Protein AF-A0AAW0I3N7-F1 (afdb_monomer)

pLDDT: mean 76.31, std 18.57, range [30.59, 96.81]

Solvent-accessible surface area (backbone atoms only — not comparable to full-atom values): 10464 Å² total; per-residue (Å²): 134,66,70,59,80,83,83,78,78,86,79,97,69,82,83,73,74,49,87,49,85,84,75,85,68,73,75,90,67,92,73,91,72,64,78,45,80,44,78,52,51,72,47,74,53,92,72,91,62,94,89,57,78,61,62,51,71,58,74,95,68,58,95,70,44,42,80,54,31,75,35,72,44,79,55,98,93,44,44,38,42,37,39,28,29,23,69,62,46,30,42,39,37,30,44,77,88,54,64,51,30,36,38,33,68,37,66,92,73,54,82,84,73,89,55,96,82,75,72,81,39,40,43,58,45,71,40,57,87,92,48,59,95,39,66,45,60,41,67,56,79,83,76,77,68,63,91,88,58,81,91,80,82,74,74,62,72,119

Mean predicted aligned error: 12.66 Å

Organism: Myodes glareolus (NCBI:txid447135)

Secondary structure (DSSP, 8-state):
--EE-----SSS-----EE---PPPP--------EEEEE-EEEE---SSTTS--EEEE----TT-EEEEEEEEEETTEEEEEEEEETTTEEEEEETT-SEEEEEE-TTTS----STT---EEEEEE--TTSTT-EEEEEE------SS----------

InterPro domains:
  IPR039891 von Willebrand factor A domain-containing protein 8 [PTHR21610] (1-143)

Structure (mmCIF, N/CA/C/O backbone):
data_AF-A0AAW0I3N7-F1
#
_entry.id   AF-A0AAW0I3N7-F1
#
loop_
_atom_site.group_PDB
_atom_site.id
_atom_site.type_symbol
_atom_site.label_atom_id
_atom_site.label_alt_id
_atom_site.label_comp_id
_atom_site.label_asym_id
_atom_site.label_entity_id
_atom_site.label_seq_id
_atom_site.pdbx_PDB_ins_code
_atom_site.Cartn_x
_atom_site.Cartn_y
_atom_site.Cartn_z
_atom_site.occupancy
_atom_site.B_iso_or_equiv
_atom_site.auth_seq_id
_atom_site.auth_comp_id
_atom_site.auth_asym_id
_atom_site.auth_atom_id
_atom_site.pdbx_PDB_model_num
ATOM 1 N N . MET A 1 1 ? 11.749 -6.179 -32.431 1.00 43.38 1 MET A N 1
ATOM 2 C CA . MET A 1 1 ? 10.834 -5.156 -32.976 1.00 43.38 1 MET A CA 1
ATOM 3 C C . MET A 1 1 ? 9.619 -5.848 -33.569 1.00 43.38 1 MET A C 1
ATOM 5 O O . MET A 1 1 ? 9.663 -6.276 -34.717 1.00 43.38 1 MET A O 1
ATOM 9 N N . GLY A 1 2 ? 8.585 -6.051 -32.754 1.00 47.56 2 GLY A N 1
ATOM 10 C CA . GLY A 1 2 ? 7.265 -6.454 -33.242 1.00 47.56 2 GLY A CA 1
ATOM 11 C C . GLY A 1 2 ? 6.435 -5.210 -33.553 1.00 47.56 2 GLY A C 1
ATOM 12 O O . GLY A 1 2 ? 6.786 -4.119 -33.124 1.00 47.56 2 GLY A O 1
ATOM 13 N N . TYR A 1 3 ? 5.354 -5.350 -34.307 1.00 53.97 3 TYR A N 1
ATOM 14 C CA . TYR A 1 3 ? 4.309 -4.333 -34.402 1.00 53.97 3 TYR A CA 1
ATOM 15 C C . TYR A 1 3 ? 2.970 -5.047 -34.292 1.00 53.97 3 TYR A C 1
ATOM 17 O O . TYR A 1 3 ? 2.792 -6.131 -34.852 1.00 53.97 3 TYR A O 1
ATOM 25 N N . TRP A 1 4 ? 2.035 -4.459 -33.554 1.00 43.69 4 TRP A N 1
ATOM 26 C CA . TRP A 1 4 ? 0.681 -4.987 -33.465 1.00 43.69 4 TRP A CA 1
ATOM 27 C C . TRP A 1 4 ? -0.192 -4.304 -34.512 1.00 43.69 4 TRP A C 1
ATOM 29 O O . TRP A 1 4 ? -0.190 -3.081 -34.643 1.00 43.69 4 TRP A O 1
ATOM 39 N N . ILE A 1 5 ? -0.932 -5.108 -35.275 1.00 54.53 5 ILE A N 1
ATOM 40 C CA . ILE A 1 5 ? -1.958 -4.618 -36.194 1.00 54.53 5 ILE A CA 1
ATOM 41 C C . ILE A 1 5 ? -3.302 -4.828 -35.501 1.00 54.53 5 ILE A C 1
ATOM 43 O O . ILE A 1 5 ? -3.731 -5.968 -35.333 1.00 54.53 5 ILE A O 1
ATOM 47 N N . THR A 1 6 ? -3.987 -3.754 -35.116 1.00 58.53 6 THR A N 1
ATOM 48 C CA . THR A 1 6 ? -5.383 -3.857 -34.672 1.00 58.53 6 THR A CA 1
ATOM 49 C C . THR A 1 6 ? -6.296 -3.953 -35.906 1.00 58.53 6 THR A C 1
ATOM 51 O O . THR A 1 6 ? -6.078 -3.298 -36.929 1.00 58.53 6 THR A O 1
ATOM 54 N N . GLY A 1 7 ? -7.257 -4.881 -35.880 1.00 52.59 7 GLY A N 1
ATOM 55 C CA . GLY A 1 7 ? -8.036 -5.292 -37.052 1.00 52.59 7 GLY A CA 1
ATOM 56 C C . GLY A 1 7 ? -9.249 -4.406 -37.370 1.00 52.59 7 GLY A C 1
ATOM 57 O O . GLY A 1 7 ? -10.131 -4.240 -36.540 1.00 52.59 7 GLY A O 1
ATOM 58 N N . GLN A 1 8 ? -9.273 -3.917 -38.616 1.00 51.97 8 GLN A N 1
ATOM 59 C CA . GLN A 1 8 ? -10.398 -3.521 -39.487 1.00 51.97 8 GLN A CA 1
ATOM 60 C C . GLN A 1 8 ? -11.614 -2.782 -38.888 1.00 51.97 8 GLN A C 1
ATOM 62 O O . GLN A 1 8 ? -12.641 -3.385 -38.590 1.00 51.97 8 GLN A O 1
ATOM 67 N N . ALA A 1 9 ? -11.586 -1.447 -38.969 1.00 47.69 9 ALA A N 1
ATOM 68 C CA . ALA A 1 9 ? -12.783 -0.694 -39.344 1.00 47.69 9 ALA A CA 1
ATOM 69 C C . ALA A 1 9 ? -12.874 -0.676 -40.879 1.00 47.69 9 ALA A C 1
ATOM 71 O O . ALA A 1 9 ? -11.887 -0.406 -41.568 1.00 47.69 9 ALA A O 1
ATOM 72 N N . GLY A 1 10 ? -14.034 -1.047 -41.419 1.00 50.97 10 GLY A N 1
ATOM 73 C CA . GLY A 1 10 ? -14.274 -1.080 -42.855 1.00 50.97 10 GLY A CA 1
ATOM 74 C C . GLY A 1 10 ? -13.968 0.259 -43.534 1.00 50.97 10 GLY A C 1
ATOM 75 O O . GLY A 1 10 ? -14.255 1.325 -43.000 1.00 50.97 10 GLY A O 1
ATOM 76 N N . ASN A 1 11 ? -13.451 0.146 -44.756 1.00 55.28 11 ASN A N 1
ATOM 77 C CA . ASN A 1 11 ? -13.217 1.202 -45.739 1.00 55.28 11 ASN A CA 1
ATOM 78 C C . ASN A 1 11 ? -11.960 2.085 -45.540 1.00 55.28 11 ASN A C 1
ATOM 80 O O . ASN A 1 11 ? -11.974 3.127 -44.896 1.00 55.28 11 ASN A O 1
ATOM 84 N N . GLY A 1 12 ? -10.872 1.688 -46.210 1.00 54.00 12 GLY A N 1
ATOM 85 C CA . GLY A 1 12 ? -9.977 2.620 -46.910 1.00 54.00 12 GLY A CA 1
ATOM 86 C C . GLY A 1 12 ? -8.969 3.473 -46.129 1.00 54.00 12 GLY A C 1
ATOM 87 O O . GLY A 1 12 ? -8.236 4.204 -46.788 1.00 54.00 12 GLY A O 1
ATOM 88 N N . MET A 1 13 ? -8.868 3.404 -44.797 1.00 50.16 13 MET A N 1
ATOM 89 C CA . MET A 1 13 ? -7.850 4.173 -44.057 1.00 50.16 13 MET A CA 1
ATOM 90 C C . MET A 1 13 ? -6.638 3.343 -43.620 1.00 50.16 13 MET A C 1
ATOM 92 O O . MET A 1 13 ? -6.750 2.177 -43.238 1.00 50.16 13 MET A O 1
ATOM 96 N N . ALA A 1 14 ? -5.461 3.971 -43.722 1.00 55.94 14 ALA A N 1
ATOM 97 C CA . ALA A 1 14 ? -4.158 3.391 -43.424 1.00 55.94 14 ALA A CA 1
ATOM 98 C C . ALA A 1 14 ? -4.114 2.787 -42.012 1.00 55.94 14 ALA A C 1
ATOM 100 O O . ALA A 1 14 ? -4.512 3.419 -41.034 1.00 55.94 14 ALA A O 1
ATOM 101 N N . LYS A 1 15 ? -3.599 1.556 -41.920 1.00 59.12 15 LYS A N 1
ATOM 102 C CA . LYS A 1 15 ? -3.326 0.865 -40.655 1.00 59.12 15 LYS A CA 1
ATOM 103 C C . LYS A 1 15 ? -2.354 1.715 -39.836 1.00 59.12 15 LYS A C 1
ATOM 105 O O . LYS A 1 15 ? -1.207 1.889 -40.243 1.00 59.12 15 LYS A O 1
ATOM 110 N N . ILE A 1 16 ? -2.807 2.238 -38.701 1.00 59.94 16 ILE A N 1
ATOM 111 C CA . ILE A 1 16 ? -1.936 2.921 -37.744 1.00 59.94 16 ILE A CA 1
ATOM 112 C C . ILE A 1 16 ? -1.054 1.842 -37.112 1.00 59.94 16 ILE A C 1
ATOM 114 O O . ILE A 1 16 ? -1.548 0.953 -36.421 1.00 59.94 16 ILE A O 1
ATOM 118 N N . LEU A 1 17 ? 0.244 1.879 -37.412 1.00 65.81 17 LEU A N 1
ATOM 119 C CA . LEU A 1 17 ? 1.233 1.026 -36.764 1.00 65.81 17 LEU A CA 1
ATOM 120 C C . LEU A 1 17 ? 1.544 1.648 -35.404 1.00 65.81 17 LEU A C 1
ATOM 122 O O . LEU A 1 17 ? 2.204 2.683 -35.341 1.00 65.81 17 LEU A O 1
ATOM 126 N N . CYS A 1 18 ? 1.053 1.041 -34.326 1.00 57.88 18 CYS A N 1
ATOM 127 C CA . CYS A 1 18 ? 1.477 1.418 -32.984 1.00 57.88 18 CYS A CA 1
ATOM 128 C C . CYS A 1 18 ? 2.880 0.837 -32.754 1.00 57.88 18 CYS A C 1
ATOM 130 O O . CYS A 1 18 ? 3.023 -0.393 -32.771 1.00 57.88 18 CYS A O 1
ATOM 132 N N . PRO A 1 19 ? 3.922 1.671 -32.584 1.00 66.62 19 PRO A N 1
ATOM 133 C CA . PRO A 1 19 ? 5.227 1.168 -32.184 1.00 66.62 19 PRO A CA 1
ATOM 134 C C . PRO A 1 19 ? 5.076 0.468 -30.830 1.00 66.62 19 PRO A C 1
ATOM 136 O O . PRO A 1 19 ? 4.497 1.025 -29.901 1.00 66.62 19 PRO A O 1
ATOM 139 N N . VAL A 1 20 ? 5.558 -0.771 -30.743 1.00 66.50 20 VAL A N 1
ATOM 140 C CA . VAL A 1 20 ? 5.629 -1.518 -29.486 1.00 66.50 20 VAL A CA 1
ATOM 141 C C . VAL A 1 20 ? 7.094 -1.715 -29.142 1.00 66.50 20 VAL A C 1
ATOM 143 O O . VAL A 1 20 ? 7.876 -2.259 -29.925 1.00 66.50 20 VAL A O 1
ATOM 146 N N . GLU A 1 21 ? 7.462 -1.232 -27.967 1.00 70.50 21 GLU A N 1
ATOM 147 C CA . GLU A 1 21 ? 8.760 -1.482 -27.371 1.00 70.50 21 GLU A CA 1
ATOM 148 C C . GLU A 1 21 ? 8.630 -2.709 -26.468 1.00 70.50 21 GLU A C 1
ATOM 150 O O . GLU A 1 21 ? 7.644 -2.867 -25.751 1.00 70.50 21 GLU A O 1
ATOM 155 N N . THR A 1 22 ? 9.578 -3.636 -26.567 1.00 72.62 22 THR A N 1
ATOM 156 C CA . THR A 1 22 ? 9.632 -4.808 -25.689 1.00 72.62 22 THR A CA 1
ATOM 157 C C . THR A 1 22 ? 10.832 -4.623 -24.783 1.00 72.62 22 THR A C 1
ATOM 159 O O . THR A 1 22 ? 11.967 -4.695 -25.255 1.00 72.62 22 THR A O 1
ATOM 162 N N . SER A 1 23 ? 10.581 -4.364 -23.505 1.00 69.25 23 SER A N 1
ATOM 163 C CA . SER A 1 23 ? 11.601 -4.344 -22.465 1.00 69.25 23 SER A CA 1
ATOM 164 C C . SER A 1 23 ? 11.743 -5.745 -21.865 1.00 69.25 23 SER A C 1
ATOM 166 O O . SER A 1 23 ? 10.767 -6.471 -21.673 1.00 69.25 23 SER A O 1
ATOM 168 N N . HIS A 1 24 ? 12.982 -6.158 -21.605 1.00 73.69 24 HIS A N 1
ATOM 169 C CA . HIS A 1 24 ? 13.233 -7.340 -20.788 1.00 73.69 24 HIS A CA 1
ATOM 170 C C . HIS A 1 24 ? 13.098 -6.945 -19.317 1.00 73.69 24 HIS A C 1
ATOM 172 O O . HIS A 1 24 ? 13.771 -6.016 -18.875 1.00 73.69 24 HIS A O 1
ATOM 178 N N . ILE A 1 25 ? 12.246 -7.654 -18.577 1.00 71.31 25 ILE A N 1
ATOM 179 C CA . ILE A 1 25 ? 12.098 -7.489 -17.129 1.00 71.31 25 ILE A CA 1
ATOM 180 C C . ILE A 1 25 ? 13.061 -8.463 -16.450 1.00 71.31 25 ILE A C 1
ATOM 182 O O . ILE A 1 25 ? 13.039 -9.661 -16.745 1.00 71.31 25 ILE A O 1
ATOM 186 N N . ASP A 1 26 ? 13.908 -7.949 -15.561 1.00 77.12 26 ASP A N 1
ATOM 187 C CA . ASP A 1 26 ? 14.780 -8.772 -14.725 1.00 77.12 26 ASP A CA 1
ATOM 188 C C . ASP A 1 26 ? 14.060 -9.135 -13.423 1.00 77.12 26 ASP A C 1
ATOM 190 O O . ASP A 1 26 ? 13.602 -8.258 -12.685 1.00 77.12 26 ASP A O 1
ATOM 194 N N . VAL A 1 27 ? 13.954 -10.433 -13.143 1.00 80.69 27 VAL A N 1
ATOM 195 C CA . VAL A 1 27 ? 13.301 -10.937 -11.933 1.00 80.69 27 VAL A CA 1
ATOM 196 C C . VAL A 1 27 ? 14.379 -11.185 -10.891 1.00 80.69 27 VAL A C 1
ATOM 198 O O . VAL A 1 27 ? 15.069 -12.202 -10.917 1.00 80.69 27 VAL A O 1
ATOM 201 N N . LYS A 1 28 ? 14.498 -10.255 -9.939 1.00 81.19 28 LYS A N 1
ATOM 202 C CA . LYS A 1 28 ? 15.483 -10.331 -8.846 1.00 81.19 28 LYS A CA 1
ATOM 203 C C . LYS A 1 28 ? 15.260 -11.517 -7.897 1.00 81.19 28 LYS A C 1
ATOM 205 O O . LYS A 1 28 ? 16.166 -11.876 -7.149 1.00 81.19 28 LYS A O 1
ATOM 210 N N . GLY A 1 29 ? 14.088 -12.146 -7.962 1.00 81.06 29 GLY A N 1
ATOM 211 C CA . GLY A 1 29 ? 13.718 -13.298 -7.151 1.00 81.06 29 GLY A CA 1
ATOM 212 C C . GLY A 1 29 ? 12.959 -12.914 -5.878 1.00 81.06 29 GLY A C 1
ATOM 213 O O . GLY A 1 29 ? 12.743 -11.731 -5.613 1.00 81.06 29 GLY A O 1
ATOM 214 N N . PRO A 1 30 ? 12.520 -13.914 -5.098 1.00 87.12 30 PRO A N 1
ATOM 215 C CA . PRO A 1 30 ? 11.729 -13.680 -3.901 1.00 87.12 30 PRO A CA 1
ATOM 216 C C . PRO A 1 30 ? 12.577 -13.016 -2.813 1.00 87.12 30 PRO A C 1
ATOM 218 O O . PRO A 1 30 ? 13.661 -13.496 -2.475 1.00 87.12 30 PRO A O 1
ATOM 221 N N . VAL A 1 31 ? 12.048 -11.946 -2.228 1.00 87.44 31 VAL A N 1
ATOM 222 C CA . VAL A 1 31 ? 12.624 -11.281 -1.057 1.00 87.44 31 VAL A CA 1
ATOM 223 C C . VAL A 1 31 ? 11.662 -11.461 0.109 1.00 87.44 31 VAL A C 1
ATOM 225 O O . VAL A 1 31 ? 10.454 -11.285 -0.038 1.00 87.44 31 VAL A O 1
ATOM 228 N N . LEU A 1 32 ? 12.192 -11.841 1.271 1.00 87.31 32 LEU A N 1
ATOM 229 C CA . LEU A 1 32 ? 11.406 -11.865 2.499 1.00 87.31 32 LEU A CA 1
ATOM 230 C C . LEU A 1 32 ? 11.280 -10.434 3.016 1.00 87.31 32 LEU A C 1
ATOM 232 O O . LEU A 1 32 ? 12.291 -9.795 3.297 1.00 87.31 32 LEU A O 1
ATOM 236 N N . ALA A 1 33 ? 10.048 -9.955 3.141 1.00 87.12 33 ALA A N 1
ATOM 237 C CA . ALA A 1 33 ? 9.747 -8.670 3.752 1.00 87.12 33 ALA A CA 1
ATOM 238 C C . ALA A 1 33 ? 9.172 -8.887 5.155 1.00 87.12 33 ALA A C 1
ATOM 240 O O . ALA A 1 33 ? 8.404 -9.826 5.386 1.00 87.12 33 ALA A O 1
ATOM 241 N N . ASN A 1 34 ? 9.553 -8.023 6.093 1.00 90.38 34 ASN A N 1
ATOM 242 C CA . ASN A 1 34 ? 9.000 -8.051 7.440 1.00 90.38 34 ASN A CA 1
ATOM 243 C C . ASN A 1 34 ? 7.609 -7.413 7.434 1.00 90.38 34 ASN A C 1
ATOM 245 O O . ASN A 1 34 ? 7.404 -6.373 6.811 1.00 90.38 34 ASN A O 1
ATOM 249 N N . ILE A 1 35 ? 6.672 -8.048 8.136 1.00 94.19 35 ILE A N 1
ATOM 250 C CA . ILE A 1 35 ? 5.320 -7.531 8.340 1.00 94.19 35 ILE A CA 1
ATOM 251 C C . ILE A 1 35 ? 5.208 -7.105 9.798 1.00 94.19 35 ILE A C 1
ATOM 253 O O . ILE A 1 35 ? 5.377 -7.928 10.700 1.00 94.19 35 ILE A O 1
ATOM 257 N N . GLU A 1 36 ? 4.907 -5.834 10.020 1.00 94.19 36 GLU A N 1
ATOM 258 C CA . GLU A 1 36 ? 4.684 -5.264 11.344 1.00 94.19 36 GLU A CA 1
ATOM 259 C C . GLU A 1 36 ? 3.186 -5.074 11.584 1.00 94.19 36 GLU A C 1
ATOM 261 O O . GLU A 1 36 ? 2.484 -4.510 10.748 1.00 94.19 36 GLU A O 1
ATOM 266 N N . GLU A 1 37 ? 2.681 -5.550 12.721 1.00 95.31 37 GLU A N 1
ATOM 267 C CA . GLU A 1 37 ? 1.283 -5.366 13.122 1.00 95.31 37 GLU A CA 1
ATOM 268 C C . GLU A 1 37 ? 1.141 -4.122 14.008 1.00 95.31 37 GLU A C 1
ATOM 270 O O . GLU A 1 37 ? 1.924 -3.920 14.939 1.00 95.31 37 GLU A O 1
ATOM 275 N N . TYR A 1 38 ? 0.109 -3.315 13.763 1.00 93.19 38 TYR A N 1
ATOM 276 C CA . TYR A 1 38 ? -0.227 -2.154 14.585 1.00 93.19 38 TYR A CA 1
ATOM 277 C C . TYR A 1 38 ? -1.734 -2.091 14.891 1.00 93.19 38 TYR A C 1
ATOM 279 O O . TYR A 1 38 ? -2.561 -2.529 14.083 1.00 93.19 38 TYR A O 1
ATOM 287 N N . PRO A 1 39 ? -2.134 -1.547 16.057 1.00 92.62 39 PRO A N 1
ATOM 288 C CA . PRO A 1 39 ? -3.543 -1.384 16.393 1.00 92.62 39 PRO A CA 1
ATOM 289 C C . PRO A 1 39 ? -4.193 -0.307 15.518 1.00 92.62 39 PRO A C 1
ATOM 291 O O . PRO A 1 39 ? -3.626 0.763 15.303 1.00 92.62 39 PRO A O 1
ATOM 294 N N . ILE A 1 40 ? -5.409 -0.569 15.041 1.00 88.06 40 ILE A N 1
ATOM 295 C CA . ILE A 1 40 ? -6.165 0.391 14.235 1.00 88.06 40 ILE A CA 1
ATOM 296 C C . ILE A 1 40 ? -6.958 1.330 15.142 1.00 88.06 40 ILE A C 1
ATOM 298 O O . ILE A 1 40 ? -7.833 0.900 15.897 1.00 88.06 40 ILE A O 1
ATOM 302 N N . GLU A 1 41 ? -6.737 2.632 14.981 1.00 86.44 41 GLU A N 1
ATOM 303 C CA . GLU A 1 41 ? -7.596 3.670 15.548 1.00 86.44 41 GLU A CA 1
ATOM 304 C C . GLU A 1 41 ? -8.741 3.984 14.576 1.00 86.44 41 GLU A C 1
ATOM 306 O O . GLU A 1 41 ? -8.600 4.781 13.645 1.00 86.44 41 GLU A O 1
ATOM 311 N N . ARG A 1 42 ? -9.880 3.309 14.773 1.00 87.00 42 ARG A N 1
ATOM 312 C CA . ARG A 1 42 ? -11.125 3.553 14.031 1.00 87.00 42 ARG A CA 1
ATOM 313 C C . ARG A 1 42 ? -11.993 4.557 14.778 1.00 87.00 42 ARG A C 1
ATOM 315 O O . ARG A 1 42 ? -12.365 4.333 15.931 1.00 87.00 42 ARG A O 1
ATOM 322 N N . HIS A 1 43 ? -12.392 5.611 14.083 1.00 86.50 43 HIS A N 1
ATOM 323 C CA . HIS A 1 43 ? -13.375 6.571 14.551 1.00 86.50 43 HIS A CA 1
ATOM 324 C C . HIS A 1 43 ? -14.690 6.360 13.802 1.00 86.50 43 HIS A C 1
ATOM 326 O O . HIS A 1 43 ? -14.743 6.337 12.573 1.00 86.50 43 HIS A O 1
ATOM 332 N N . GLU A 1 44 ? -15.764 6.178 14.563 1.00 84.88 44 GLU A N 1
ATOM 333 C CA . GLU A 1 44 ? -17.130 6.162 14.048 1.00 84.88 44 GLU A CA 1
ATOM 334 C C . GLU A 1 44 ? -17.801 7.437 14.514 1.00 84.88 44 GLU A C 1
ATOM 336 O O . GLU A 1 44 ? -17.932 7.678 15.721 1.00 84.88 44 GLU A O 1
ATOM 341 N N . ALA A 1 45 ? -18.198 8.276 13.569 1.00 80.38 45 ALA A N 1
ATOM 342 C CA . ALA A 1 45 ? -18.861 9.508 13.928 1.00 80.38 45 ALA A CA 1
ATOM 343 C C . ALA A 1 45 ? -20.384 9.319 13.974 1.00 80.38 45 ALA A C 1
ATOM 345 O O . ALA A 1 45 ? -20.981 8.439 13.352 1.00 80.38 45 ALA A O 1
ATOM 346 N N . ARG A 1 46 ? -21.016 10.091 14.861 1.00 73.69 46 ARG A N 1
ATOM 347 C CA . ARG A 1 46 ? -22.436 9.955 15.198 1.00 73.69 46 ARG A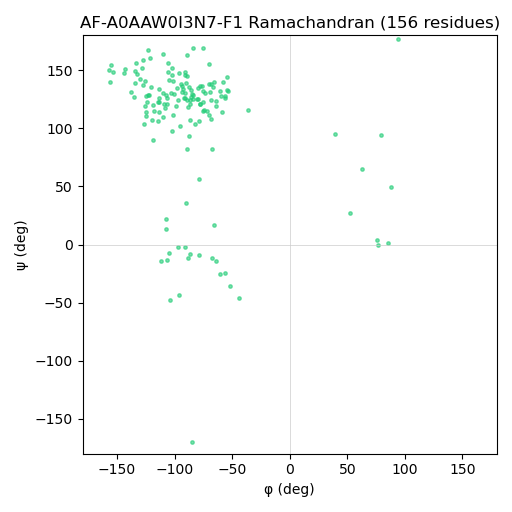 CA 1
ATOM 348 C C . ARG A 1 46 ? -23.251 10.825 14.260 1.00 73.69 46 ARG A C 1
ATOM 350 O O . ARG A 1 46 ? -23.592 11.952 14.610 1.00 73.69 46 ARG A O 1
ATOM 357 N N . PHE A 1 47 ? -23.527 10.303 13.075 1.00 67.94 47 PHE A N 1
ATOM 358 C CA . PHE A 1 47 ? -24.261 11.048 12.058 1.00 67.94 47 PHE A CA 1
ATOM 359 C C . PHE A 1 47 ? -25.757 10.825 12.146 1.00 67.94 47 PHE A C 1
ATOM 361 O O . PHE A 1 47 ? -26.233 9.738 12.476 1.00 67.94 47 PHE A O 1
ATOM 368 N N . LEU A 1 48 ? -26.490 11.887 11.831 1.00 65.31 48 LEU A N 1
ATOM 369 C CA . LEU A 1 48 ? -27.945 11.875 11.713 1.00 65.31 48 LEU A CA 1
ATOM 370 C C . LEU A 1 48 ? -28.388 12.070 10.254 1.00 65.31 48 LEU A C 1
ATOM 372 O O . LEU A 1 48 ? -29.542 11.784 9.943 1.00 65.31 48 LEU A O 1
ATOM 376 N N . ASN A 1 49 ? -27.486 12.512 9.363 1.00 66.69 49 ASN A N 1
ATOM 377 C CA . ASN A 1 49 ? -27.778 12.844 7.968 1.00 66.69 49 ASN A CA 1
ATOM 378 C C . ASN A 1 49 ? -26.839 12.128 6.977 1.00 66.69 49 ASN A C 1
ATOM 380 O O . ASN A 1 49 ? -25.745 11.690 7.315 1.00 66.69 49 ASN A O 1
ATOM 384 N N . PHE A 1 50 ? -27.281 12.009 5.722 1.00 66.19 50 PHE A N 1
ATOM 385 C CA . PHE A 1 50 ? -26.724 11.071 4.735 1.00 66.19 50 PHE A CA 1
ATOM 386 C C . PHE A 1 50 ? -25.403 11.509 4.066 1.00 66.19 50 PHE A C 1
ATOM 388 O O . PHE A 1 50 ? -24.801 10.725 3.341 1.00 66.19 50 PHE A O 1
ATOM 395 N N . THR A 1 51 ? -24.951 12.751 4.261 1.00 79.62 51 THR A N 1
ATOM 396 C CA . THR A 1 51 ? -23.779 13.321 3.559 1.00 79.62 51 THR A CA 1
ATOM 397 C C . THR A 1 51 ? -22.543 13.479 4.444 1.00 79.62 51 THR A C 1
ATOM 399 O O . THR A 1 51 ? -21.623 14.206 4.081 1.00 79.62 51 THR A O 1
ATOM 402 N N . GLU A 1 52 ? -22.529 12.863 5.622 1.00 78.94 52 GLU A N 1
ATOM 403 C CA . GLU A 1 52 ? -21.484 13.059 6.626 1.00 78.94 52 GLU A CA 1
ATOM 404 C C . GLU A 1 52 ? -20.519 11.844 6.698 1.00 78.94 52 GLU A C 1
ATOM 406 O O . GLU A 1 52 ? -20.854 10.740 6.265 1.00 78.94 52 GLU A O 1
ATOM 411 N N . GLU A 1 53 ? -19.289 12.055 7.186 1.00 80.88 53 GLU A N 1
ATOM 412 C CA . GLU A 1 53 ? -18.163 11.093 7.158 1.00 80.88 53 GLU A CA 1
ATOM 413 C C . GLU A 1 53 ? -18.363 9.855 8.050 1.00 80.88 53 GLU A C 1
ATOM 415 O O . GLU A 1 53 ? -17.812 9.794 9.136 1.00 80.88 53 GLU A O 1
ATOM 420 N N . TYR A 1 54 ? -19.079 8.825 7.599 1.00 82.94 54 TYR A N 1
ATOM 421 C CA . TYR A 1 54 ? -19.453 7.659 8.421 1.00 82.94 54 TYR A CA 1
ATOM 422 C C . TYR A 1 54 ? -18.349 7.053 9.324 1.00 82.94 54 TYR A C 1
ATOM 424 O O . TYR A 1 54 ? -18.597 6.763 10.498 1.00 82.94 54 TYR A O 1
ATOM 432 N N . THR A 1 55 ? -17.136 6.852 8.800 1.00 86.06 55 THR A N 1
ATOM 433 C CA . THR A 1 55 ? -16.009 6.303 9.564 1.00 86.06 55 THR A CA 1
ATOM 434 C C . THR A 1 55 ? -14.669 6.762 8.997 1.00 86.06 55 THR A C 1
ATOM 436 O O . THR A 1 55 ? -14.528 6.930 7.784 1.00 86.06 55 THR A O 1
ATOM 439 N N . SER A 1 56 ? -13.679 6.906 9.873 1.00 88.56 56 SER A N 1
ATOM 440 C CA . SER A 1 56 ? -12.287 7.166 9.516 1.00 88.56 56 SER A CA 1
ATOM 441 C C . SER A 1 56 ? -11.337 6.267 10.292 1.00 88.56 56 SER A C 1
ATOM 443 O O . SER A 1 56 ? -11.644 5.759 11.373 1.00 88.56 56 SER A O 1
ATOM 445 N N . TRP A 1 57 ? -10.156 6.073 9.716 1.00 88.75 57 TRP A N 1
ATOM 446 C CA . TRP A 1 57 ? -9.071 5.306 10.307 1.00 88.75 57 TRP A CA 1
ATOM 447 C C . TRP A 1 57 ? -7.801 6.139 10.312 1.00 88.75 57 TRP A C 1
ATOM 449 O O . TRP A 1 57 ? -7.490 6.804 9.321 1.00 88.75 57 TRP A O 1
ATOM 459 N N . ARG A 1 58 ? -7.061 6.090 11.420 1.00 87.62 58 ARG A N 1
ATOM 460 C CA . ARG A 1 58 ? -5.765 6.756 11.538 1.00 87.62 58 ARG A CA 1
ATOM 461 C C . ARG A 1 58 ? -4.642 5.751 11.299 1.00 87.62 58 ARG A C 1
ATOM 463 O O . ARG A 1 58 ? -4.512 4.768 12.025 1.00 87.62 58 ARG A O 1
ATOM 470 N N . PHE A 1 59 ? -3.842 6.006 10.268 1.00 86.69 59 PHE A N 1
ATOM 471 C CA . PHE A 1 59 ? -2.648 5.222 9.956 1.00 86.69 59 PHE A CA 1
ATOM 472 C C . PHE A 1 59 ? -1.429 5.792 10.693 1.00 86.69 59 PHE A C 1
ATOM 474 O O . PHE A 1 59 ? -1.342 7.017 10.836 1.00 86.69 59 PHE A O 1
ATOM 481 N N . PRO A 1 60 ? -0.479 4.947 11.135 1.00 87.25 60 PRO A N 1
ATOM 482 C CA . PRO A 1 60 ? 0.751 5.382 11.792 1.00 87.25 60 PRO A CA 1
ATOM 483 C C . PRO A 1 60 ? 1.777 5.888 10.761 1.00 87.25 60 PRO A C 1
ATOM 485 O O . PRO A 1 60 ? 2.884 5.372 10.670 1.00 87.25 60 PRO A O 1
ATOM 488 N N . LEU A 1 61 ? 1.382 6.872 9.952 1.00 84.38 61 LEU A N 1
ATOM 489 C CA . LEU A 1 61 ? 2.257 7.527 8.980 1.00 84.38 61 LEU A CA 1
ATOM 490 C C . LEU A 1 61 ? 3.199 8.498 9.704 1.00 84.38 61 LEU A C 1
ATOM 492 O O . LEU A 1 61 ? 2.748 9.266 10.558 1.00 84.38 61 LEU A O 1
ATOM 496 N N . ASP A 1 62 ? 4.480 8.493 9.337 1.00 81.12 62 ASP A N 1
ATOM 497 C CA . ASP A 1 62 ? 5.417 9.555 9.715 1.00 81.12 62 ASP A CA 1
ATOM 498 C C . ASP A 1 62 ? 5.056 10.850 8.957 1.00 81.12 62 ASP A C 1
ATOM 500 O O . ASP A 1 62 ? 4.470 10.813 7.873 1.00 81.12 62 ASP A O 1
ATOM 504 N N . GLU A 1 63 ? 5.425 12.014 9.494 1.00 75.50 63 GLU A N 1
ATOM 505 C CA . GLU A 1 63 ? 5.196 13.332 8.882 1.00 75.50 63 GLU A CA 1
ATOM 506 C C . GLU A 1 63 ? 5.798 13.439 7.475 1.00 75.50 63 GLU A C 1
ATOM 508 O O . GLU A 1 63 ? 5.354 14.241 6.649 1.00 75.50 63 GLU A O 1
ATOM 513 N N . VAL A 1 64 ? 6.818 12.627 7.201 1.00 79.94 64 VAL A N 1
ATOM 514 C CA . VAL A 1 64 ? 7.518 12.586 5.920 1.00 79.94 64 VAL A CA 1
ATOM 515 C C . VAL A 1 64 ? 6.895 11.617 4.911 1.00 79.94 64 VAL A C 1
ATOM 517 O O . VAL A 1 64 ? 7.264 11.682 3.734 1.00 79.94 64 VAL A O 1
ATOM 520 N N . ASN A 1 65 ? 5.966 10.749 5.335 1.00 85.38 65 ASN A N 1
ATOM 521 C CA . ASN A 1 65 ? 5.302 9.803 4.447 1.00 85.38 65 ASN A CA 1
ATOM 522 C C . ASN A 1 65 ? 4.250 10.496 3.577 1.00 85.38 65 ASN A C 1
ATOM 524 O O . ASN A 1 65 ? 3.380 11.219 4.061 1.00 85.38 65 ASN A O 1
ATOM 528 N N . LEU A 1 66 ? 4.282 10.211 2.276 1.00 87.62 66 LEU A N 1
ATOM 529 C CA . LEU A 1 66 ? 3.291 10.705 1.322 1.00 87.62 66 LEU A CA 1
ATOM 530 C C . LEU A 1 66 ? 2.481 9.533 0.780 1.00 87.62 66 LEU A C 1
ATOM 532 O O . LEU A 1 66 ? 3.055 8.583 0.260 1.00 87.62 66 LEU A O 1
ATOM 536 N N . ILE A 1 67 ? 1.154 9.603 0.874 1.00 91.69 67 ILE A N 1
ATOM 537 C CA . ILE A 1 67 ? 0.274 8.603 0.259 1.00 91.69 67 ILE A CA 1
ATOM 538 C C . ILE A 1 67 ? 0.361 8.751 -1.263 1.00 91.69 67 ILE A C 1
ATOM 540 O O . ILE A 1 67 ? 0.112 9.834 -1.796 1.00 91.69 67 ILE A O 1
ATOM 544 N N . CYS A 1 68 ? 0.706 7.664 -1.949 1.00 90.94 68 CYS A N 1
ATOM 545 C CA . CYS A 1 68 ? 0.784 7.616 -3.407 1.00 90.94 68 CYS A CA 1
ATOM 546 C C . CYS A 1 68 ? -0.489 7.052 -4.028 1.00 90.94 68 CYS A C 1
ATOM 548 O O . CYS A 1 68 ? -0.970 7.599 -5.018 1.00 90.94 68 CYS A O 1
ATOM 550 N N . ASP A 1 69 ? -1.023 5.975 -3.452 1.00 94.81 69 ASP A N 1
ATOM 551 C CA . ASP A 1 69 ? -2.155 5.257 -4.028 1.00 94.81 69 ASP A CA 1
ATOM 552 C C . ASP A 1 69 ? -2.942 4.484 -2.965 1.00 94.81 69 ASP A C 1
ATOM 554 O O . ASP A 1 69 ? -2.415 4.115 -1.910 1.00 94.81 69 ASP A O 1
ATOM 558 N N . ILE A 1 70 ? -4.223 4.251 -3.245 1.00 95.12 70 ILE A N 1
ATOM 559 C CA . ILE A 1 70 ? -5.145 3.525 -2.376 1.00 95.12 70 ILE A CA 1
ATOM 560 C C . ILE A 1 70 ? -5.955 2.553 -3.226 1.00 95.12 70 ILE A C 1
ATOM 562 O O . ILE A 1 70 ? -6.651 2.954 -4.157 1.00 95.12 70 ILE A O 1
ATOM 566 N N . ALA A 1 71 ? -5.955 1.283 -2.832 1.00 96.44 71 ALA A N 1
ATOM 567 C CA . ALA A 1 71 ? -6.783 0.263 -3.455 1.00 96.44 71 ALA A CA 1
ATOM 568 C C . ALA A 1 71 ? -7.590 -0.510 -2.417 1.00 96.44 71 ALA A C 1
ATOM 570 O O . ALA A 1 71 ? -7.190 -0.674 -1.265 1.00 96.44 71 ALA A O 1
ATOM 571 N N . VAL A 1 72 ? -8.741 -1.023 -2.841 1.00 95.12 72 VAL A N 1
ATOM 572 C CA . VAL A 1 72 ? -9.583 -1.890 -2.020 1.00 95.12 72 VAL A CA 1
ATOM 573 C C . VAL A 1 72 ? -9.818 -3.178 -2.782 1.00 95.12 72 VAL A C 1
ATOM 575 O O . VAL A 1 72 ? -10.268 -3.157 -3.927 1.00 95.12 72 VAL A O 1
ATOM 578 N N . SER A 1 73 ? -9.539 -4.302 -2.135 1.00 94.56 73 SER A N 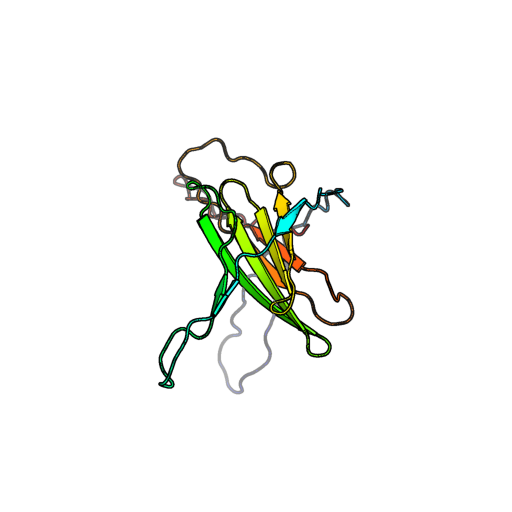1
ATOM 579 C CA . SER A 1 73 ? -10.006 -5.601 -2.606 1.00 94.56 73 SER A CA 1
ATOM 580 C C . SER A 1 73 ? -11.294 -5.976 -1.885 1.00 94.56 73 SER A C 1
ATOM 582 O O . SER A 1 73 ? -11.512 -5.599 -0.731 1.00 94.56 73 SER A O 1
ATOM 584 N N . HIS A 1 74 ? -12.164 -6.699 -2.581 1.00 90.88 74 HIS A N 1
ATOM 585 C CA . HIS A 1 74 ? -13.360 -7.286 -1.999 1.00 90.88 74 HIS A CA 1
ATOM 586 C C . HIS A 1 74 ? -13.350 -8.780 -2.281 1.00 90.88 74 HIS A C 1
ATOM 588 O O . HIS A 1 74 ? -13.475 -9.203 -3.433 1.00 90.88 74 HIS A O 1
ATOM 594 N N . GLU A 1 75 ? -13.224 -9.575 -1.227 1.00 83.19 75 GLU A N 1
ATOM 595 C CA . GLU A 1 75 ? -13.170 -11.025 -1.324 1.00 83.19 75 GLU A CA 1
ATOM 596 C C . GLU A 1 75 ? -14.011 -11.669 -0.227 1.00 83.19 75 GLU A C 1
ATOM 598 O O . GLU A 1 75 ? -13.893 -11.332 0.943 1.00 83.19 75 GLU A O 1
ATOM 603 N N . ASN A 1 76 ? -14.866 -12.627 -0.602 1.00 82.44 76 ASN A N 1
ATOM 604 C CA . ASN A 1 76 ? -15.688 -13.410 0.331 1.00 82.44 76 ASN A CA 1
ATOM 605 C C . ASN A 1 76 ? -16.526 -12.573 1.330 1.00 82.44 76 ASN A C 1
ATOM 607 O O . ASN A 1 76 ? -16.859 -13.062 2.406 1.00 82.44 76 ASN A O 1
ATOM 611 N N . GLY A 1 77 ? -16.900 -11.339 0.970 1.00 82.88 77 GLY A N 1
ATOM 612 C CA . GLY A 1 77 ? -17.647 -10.426 1.845 1.00 82.88 77 GLY A CA 1
ATOM 613 C C . GLY A 1 77 ? -16.773 -9.603 2.795 1.00 82.88 77 GLY A C 1
ATOM 614 O O . GLY A 1 77 ? -17.305 -8.811 3.570 1.00 82.88 77 GLY A O 1
ATOM 615 N N . GLU A 1 78 ? -15.452 -9.760 2.727 1.00 88.38 78 GLU A N 1
ATOM 616 C CA . GLU A 1 78 ? -14.482 -8.936 3.437 1.00 88.38 78 GLU A CA 1
ATOM 617 C C . GLU A 1 78 ? -13.842 -7.923 2.486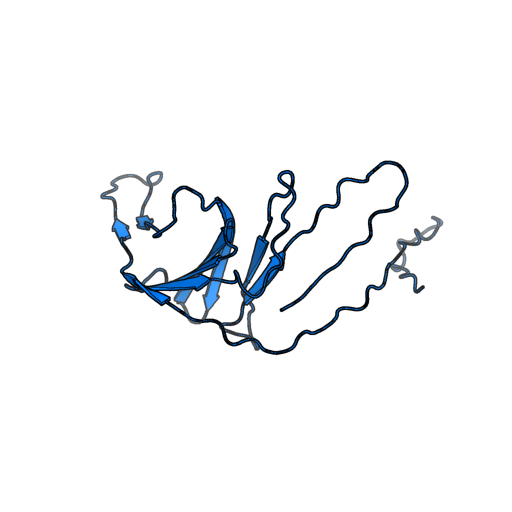 1.00 88.38 78 GLU A C 1
ATOM 619 O O . GLU A 1 78 ? -13.630 -8.182 1.298 1.00 88.38 78 GLU A O 1
ATOM 624 N N . HIS A 1 79 ? -13.538 -6.746 3.025 1.00 92.50 79 HIS A N 1
ATOM 625 C CA . HIS A 1 79 ? -12.872 -5.678 2.296 1.00 92.50 79 HIS A CA 1
ATOM 626 C C . HIS A 1 79 ? -11.497 -5.435 2.900 1.00 92.50 79 HIS A C 1
ATOM 628 O O . HIS A 1 79 ? -11.394 -5.092 4.081 1.00 92.50 79 HIS A O 1
ATOM 634 N N . THR A 1 80 ? -10.454 -5.556 2.085 1.00 94.19 80 THR A N 1
ATOM 635 C CA . THR A 1 80 ? -9.088 -5.213 2.490 1.00 94.19 80 THR A CA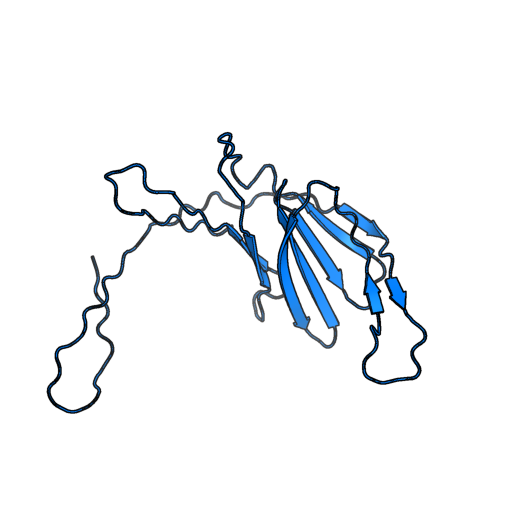 1
ATOM 636 C C . THR A 1 80 ? -8.682 -3.918 1.815 1.00 94.19 80 THR A C 1
ATOM 638 O O . THR A 1 80 ? -8.693 -3.822 0.588 1.00 94.19 80 THR A O 1
ATOM 641 N N . LEU A 1 81 ? -8.344 -2.926 2.631 1.00 95.06 81 LEU A N 1
ATOM 642 C CA . LEU A 1 81 ? -7.793 -1.648 2.211 1.00 95.06 81 LEU A CA 1
ATOM 643 C C . LEU A 1 81 ? -6.274 -1.766 2.121 1.00 95.06 81 LEU A C 1
ATOM 645 O O . LEU A 1 81 ? -5.649 -2.298 3.035 1.00 95.06 81 LEU A O 1
ATOM 649 N N . TYR A 1 82 ? -5.712 -1.228 1.049 1.00 96.06 82 TYR A N 1
ATOM 650 C CA . TYR A 1 82 ? -4.287 -1.107 0.790 1.00 96.06 82 TYR A CA 1
ATOM 651 C C . TYR A 1 82 ? -3.963 0.367 0.575 1.00 96.06 82 TYR A C 1
ATOM 653 O O . TYR A 1 82 ? -4.612 1.027 -0.234 1.00 96.06 82 TYR A O 1
ATOM 661 N N . VAL A 1 83 ? -2.968 0.881 1.288 1.00 95.19 83 VAL A N 1
ATOM 662 C CA . VAL A 1 83 ? -2.484 2.257 1.174 1.00 95.19 83 VAL A CA 1
ATOM 663 C C . VAL A 1 83 ? -0.991 2.192 0.892 1.00 95.19 83 VAL A C 1
ATOM 665 O O . VAL A 1 83 ? -0.208 1.780 1.748 1.00 95.19 83 VAL A O 1
ATOM 668 N N . ALA A 1 84 ? -0.603 2.574 -0.320 1.00 94.75 84 ALA A N 1
ATOM 669 C CA . ALA A 1 84 ? 0.793 2.723 -0.694 1.00 94.75 84 ALA A CA 1
ATOM 670 C C . ALA A 1 84 ? 1.263 4.123 -0.299 1.00 94.75 84 ALA A C 1
ATOM 672 O O . ALA A 1 84 ? 0.653 5.128 -0.678 1.00 94.75 84 ALA A O 1
ATOM 673 N N . ALA A 1 85 ? 2.356 4.191 0.449 1.00 92.06 85 ALA A N 1
ATOM 674 C CA . ALA A 1 85 ? 3.016 5.436 0.801 1.00 92.06 85 ALA A CA 1
ATOM 675 C C . ALA A 1 85 ? 4.462 5.430 0.307 1.00 92.06 85 ALA A C 1
ATOM 677 O O . ALA A 1 85 ? 5.041 4.379 0.032 1.00 92.06 85 ALA A O 1
ATOM 678 N N . CYS A 1 86 ? 5.049 6.615 0.201 1.00 87.31 86 CYS A N 1
ATOM 679 C CA . CYS A 1 86 ? 6.451 6.791 -0.120 1.00 87.31 86 CYS A CA 1
ATOM 680 C C . CYS A 1 86 ? 7.193 7.607 0.941 1.00 87.31 86 CYS A C 1
ATOM 682 O O . CYS A 1 86 ? 6.580 8.214 1.821 1.00 87.31 86 CYS A O 1
ATOM 684 N N . ASN A 1 87 ? 8.527 7.584 0.846 1.00 82.56 87 ASN A N 1
ATOM 685 C CA . ASN A 1 87 ? 9.471 8.169 1.799 1.00 82.56 87 ASN A CA 1
ATOM 686 C C . ASN A 1 87 ? 9.425 7.565 3.227 1.00 82.56 87 ASN A C 1
ATOM 688 O O . ASN A 1 87 ? 9.104 8.284 4.171 1.00 82.56 87 ASN A O 1
ATOM 692 N N . PRO A 1 88 ? 9.777 6.270 3.403 1.00 84.38 88 PRO A N 1
ATOM 693 C CA . PRO A 1 88 ? 10.150 5.279 2.381 1.00 84.38 88 PRO A CA 1
ATOM 694 C C . PRO A 1 88 ? 8.934 4.598 1.730 1.00 84.38 88 PRO A C 1
ATOM 696 O O . PRO A 1 88 ? 7.796 4.778 2.168 1.00 84.38 88 PRO A O 1
ATOM 699 N N . ILE A 1 89 ? 9.166 3.850 0.642 1.00 89.56 89 ILE A N 1
ATOM 700 C CA . ILE A 1 89 ? 8.096 3.072 -0.001 1.00 89.56 89 ILE A CA 1
ATOM 701 C C . ILE A 1 89 ? 7.612 2.008 0.978 1.00 89.56 89 ILE A C 1
ATOM 703 O O . ILE A 1 89 ? 8.380 1.149 1.403 1.00 89.56 89 ILE A O 1
ATOM 707 N N . SER A 1 90 ? 6.334 2.087 1.323 1.00 92.31 90 SER A N 1
ATOM 708 C CA . SER A 1 90 ? 5.689 1.238 2.316 1.00 92.31 90 SER A CA 1
ATOM 709 C C . SER A 1 90 ? 4.263 0.905 1.890 1.00 92.31 90 SER A C 1
ATOM 711 O O . SER A 1 90 ? 3.608 1.672 1.180 1.00 92.31 90 SER A O 1
ATOM 713 N N . LEU A 1 91 ? 3.781 -0.259 2.318 1.00 94.81 91 LEU A N 1
ATOM 714 C CA . LEU A 1 91 ? 2.401 -0.687 2.126 1.00 94.81 91 LEU A CA 1
ATOM 715 C C . LEU A 1 91 ? 1.755 -0.894 3.484 1.00 94.81 91 LEU A C 1
ATOM 717 O O . LEU A 1 91 ? 2.171 -1.758 4.256 1.00 94.81 91 LEU A O 1
ATOM 721 N N . TYR A 1 92 ? 0.693 -0.139 3.719 1.00 94.94 92 TYR A N 1
ATOM 722 C CA . TYR A 1 92 ? -0.214 -0.355 4.829 1.00 94.94 92 TYR A CA 1
ATOM 723 C C . TYR A 1 92 ? -1.409 -1.140 4.318 1.00 94.94 92 TYR A C 1
ATOM 725 O O . TYR A 1 92 ? -1.971 -0.810 3.272 1.00 94.94 92 TYR A O 1
ATOM 733 N N . PHE A 1 93 ? -1.827 -2.166 5.044 1.00 95.19 93 PHE A N 1
ATOM 734 C CA . PHE A 1 93 ? -3.028 -2.901 4.690 1.00 95.19 93 PHE A CA 1
ATOM 735 C C . PHE A 1 93 ? -3.807 -3.363 5.907 1.00 95.19 93 PHE A C 1
ATOM 737 O O . PHE A 1 93 ? -3.257 -3.651 6.966 1.00 95.19 93 PHE A O 1
ATOM 744 N N . MET A 1 94 ? -5.123 -3.421 5.758 1.00 94.69 94 MET A N 1
ATOM 745 C CA . MET A 1 94 ? -6.016 -3.834 6.830 1.00 94.69 94 MET A CA 1
ATOM 746 C C . MET A 1 94 ? -7.338 -4.344 6.283 1.00 94.69 94 MET A C 1
ATOM 748 O O . MET A 1 94 ? -7.829 -3.870 5.260 1.00 94.69 94 MET A O 1
ATOM 752 N N . ASN A 1 95 ? -7.961 -5.265 7.010 1.00 92.88 95 ASN A N 1
ATOM 753 C CA . ASN A 1 95 ? -9.376 -5.544 6.815 1.00 92.88 95 ASN A CA 1
ATOM 754 C C . ASN A 1 95 ? -10.196 -4.379 7.411 1.00 92.88 95 ASN A C 1
ATOM 756 O O . ASN A 1 95 ? -9.972 -3.998 8.559 1.00 92.88 95 ASN A O 1
ATOM 760 N N . LEU A 1 96 ? -11.156 -3.828 6.660 1.00 89.25 96 LEU A N 1
ATOM 761 C CA . LEU A 1 96 ? -11.994 -2.699 7.096 1.00 89.25 96 LEU A CA 1
ATOM 762 C C . LEU A 1 96 ? -12.825 -2.993 8.359 1.00 89.25 96 LEU A C 1
ATOM 764 O O . LEU A 1 96 ? -13.179 -2.064 9.089 1.00 89.25 96 LEU A O 1
ATOM 768 N N . THR A 1 97 ? -13.140 -4.263 8.628 1.00 87.56 97 THR A N 1
ATOM 769 C CA . THR A 1 97 ? -13.820 -4.714 9.856 1.00 87.56 97 THR A CA 1
ATOM 770 C C . THR A 1 97 ? -12.850 -5.239 10.919 1.00 87.56 97 THR A C 1
ATOM 772 O O . THR A 1 97 ? -13.276 -5.649 12.000 1.00 87.56 97 THR A O 1
ATOM 775 N N . GLY A 1 98 ? -11.551 -5.266 10.614 1.00 87.50 98 GLY A N 1
ATOM 776 C CA . GLY A 1 98 ? -10.493 -5.726 11.503 1.00 87.50 98 GLY A CA 1
ATOM 777 C C . GLY A 1 98 ? -10.149 -4.724 12.608 1.00 87.50 98 GLY A C 1
ATOM 778 O O . GLY A 1 98 ? -10.576 -3.570 12.600 1.00 87.50 98 GLY A O 1
ATOM 779 N N . LYS A 1 99 ? -9.354 -5.188 13.579 1.00 89.69 99 LYS A N 1
ATOM 780 C CA . LYS A 1 99 ? -8.826 -4.375 14.694 1.00 89.69 99 LYS A CA 1
ATOM 781 C C . LYS A 1 99 ? -7.336 -4.053 14.558 1.00 89.69 99 LYS A C 1
ATOM 783 O O . LYS A 1 99 ? -6.839 -3.190 15.279 1.00 89.69 99 LYS A O 1
ATOM 788 N N . SER A 1 100 ? -6.657 -4.740 13.646 1.00 93.19 100 SER A N 1
ATOM 789 C CA . SER A 1 100 ? -5.222 -4.624 13.415 1.00 93.19 100 SER A CA 1
ATOM 790 C C . SER A 1 100 ? -4.953 -4.309 11.954 1.00 93.19 100 SER A C 1
ATOM 792 O O . SER A 1 100 ? -5.631 -4.831 11.062 1.00 93.19 100 SER A O 1
ATOM 794 N N . GLY A 1 101 ? -3.975 -3.441 11.740 1.00 94.88 101 GLY A N 1
ATOM 795 C CA . GLY A 1 101 ? -3.407 -3.125 10.446 1.00 94.88 101 GLY A CA 1
ATOM 796 C C . GLY A 1 101 ? -1.995 -3.674 10.376 1.00 94.88 101 GLY A C 1
ATOM 797 O O . GLY A 1 101 ? -1.395 -4.036 11.389 1.00 94.88 101 GLY A O 1
ATOM 798 N N . PHE A 1 102 ? -1.486 -3.748 9.160 1.00 95.31 102 PHE A N 1
ATOM 799 C CA . PHE A 1 102 ? -0.183 -4.309 8.871 1.00 95.31 102 PHE A CA 1
ATOM 800 C C . PHE A 1 102 ? 0.612 -3.342 8.012 1.00 95.31 102 PHE A C 1
ATOM 802 O O . PHE A 1 102 ? 0.058 -2.688 7.129 1.00 95.31 102 PHE A O 1
ATOM 809 N N . LEU A 1 103 ? 1.906 -3.265 8.283 1.00 94.00 103 LEU A N 1
ATOM 810 C CA . LEU A 1 103 ? 2.874 -2.449 7.575 1.00 94.00 103 LEU A CA 1
ATOM 811 C C . LEU A 1 103 ? 3.958 -3.354 6.999 1.00 94.00 103 LEU A C 1
ATOM 813 O O . LEU A 1 10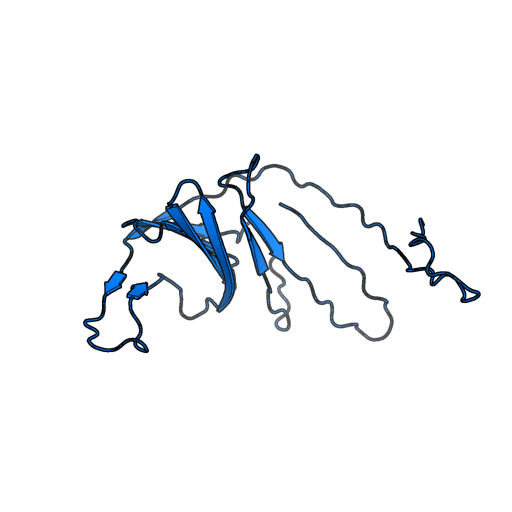3 ? 4.481 -4.232 7.684 1.00 94.00 103 LEU A O 1
ATOM 817 N N . VAL A 1 104 ? 4.309 -3.101 5.745 1.00 94.19 104 VAL A N 1
ATOM 818 C CA . VAL A 1 104 ? 5.519 -3.624 5.115 1.00 94.19 104 VAL A CA 1
ATOM 819 C C . VAL A 1 104 ? 6.331 -2.452 4.594 1.00 94.19 104 VAL A C 1
ATOM 821 O O . VAL A 1 104 ? 5.836 -1.663 3.787 1.00 94.19 104 VAL A O 1
ATOM 824 N N . ASP A 1 105 ? 7.574 -2.349 5.051 1.00 90.19 105 ASP A N 1
ATOM 825 C CA . ASP A 1 105 ? 8.556 -1.408 4.520 1.00 90.19 105 ASP A CA 1
ATOM 826 C C . ASP A 1 105 ? 9.361 -2.084 3.394 1.00 90.19 105 ASP A C 1
ATOM 828 O O . ASP A 1 105 ? 9.859 -3.202 3.549 1.00 90.19 105 ASP A O 1
ATOM 832 N N . PHE A 1 106 ? 9.478 -1.412 2.247 1.00 89.38 106 PHE A N 1
ATOM 833 C CA . PHE A 1 106 ? 10.216 -1.885 1.077 1.00 89.38 106 PHE A CA 1
ATOM 834 C C . PHE A 1 106 ? 11.533 -1.129 0.843 1.00 89.38 106 PHE A C 1
ATOM 836 O O . PHE A 1 106 ? 12.056 -1.123 -0.274 1.00 89.38 106 PHE A O 1
ATOM 843 N N . PHE A 1 107 ? 12.088 -0.500 1.877 1.00 82.12 107 PHE A N 1
ATOM 844 C CA . PHE A 1 107 ? 13.332 0.270 1.844 1.00 82.12 107 PHE A CA 1
ATOM 845 C C . PHE A 1 107 ? 14.520 -0.490 1.246 1.00 82.12 107 PHE A C 1
ATOM 847 O O . PHE A 1 107 ? 15.345 0.112 0.559 1.00 82.12 107 PHE A O 1
ATOM 854 N N . ASP A 1 108 ? 14.601 -1.802 1.483 1.00 82.50 108 ASP A N 1
ATOM 855 C CA . ASP A 1 108 ? 15.670 -2.662 0.957 1.00 82.50 108 ASP A CA 1
ATOM 856 C C . ASP A 1 108 ? 15.378 -3.202 -0.456 1.00 82.50 108 ASP A C 1
ATOM 858 O O . ASP A 1 108 ? 16.248 -3.803 -1.090 1.00 82.50 108 ASP A O 1
ATOM 862 N N . ILE A 1 109 ? 14.162 -2.993 -0.967 1.00 84.81 109 ILE A N 1
ATOM 863 C CA . ILE A 1 109 ? 13.699 -3.540 -2.247 1.00 84.81 109 ILE A CA 1
ATOM 864 C C . ILE A 1 109 ? 13.679 -2.457 -3.334 1.00 84.81 109 ILE A C 1
ATOM 866 O O . ILE A 1 109 ? 14.208 -2.678 -4.431 1.00 84.81 109 ILE A O 1
ATOM 870 N N . PHE A 1 110 ? 13.115 -1.281 -3.040 1.00 80.25 110 PHE A N 1
ATOM 871 C CA . PHE A 1 110 ? 13.111 -0.161 -3.981 1.00 80.25 110 PHE A CA 1
ATOM 872 C C . PHE A 1 110 ? 14.404 0.661 -3.868 1.00 80.25 110 PHE A C 1
ATOM 874 O O . PHE A 1 110 ? 14.854 0.981 -2.766 1.00 80.25 110 PHE A O 1
ATOM 881 N N . PRO A 1 111 ? 15.049 1.006 -4.996 1.00 68.31 111 PRO A N 1
ATOM 882 C CA . PRO A 1 111 ? 16.312 1.728 -4.982 1.00 68.31 111 PRO A CA 1
ATOM 883 C C . PRO A 1 111 ? 16.150 3.149 -4.429 1.00 68.31 111 PRO A C 1
ATOM 885 O O . PRO A 1 111 ? 15.278 3.907 -4.842 1.00 68.31 111 PRO A O 1
ATOM 888 N N . LYS A 1 112 ? 17.072 3.563 -3.555 1.00 63.78 112 LYS A N 1
ATOM 889 C CA . LYS A 1 112 ? 17.195 4.969 -3.149 1.00 63.78 112 LYS A CA 1
ATOM 890 C C . LYS A 1 112 ? 17.770 5.784 -4.299 1.00 63.78 112 LYS A C 1
ATOM 892 O O . LYS A 1 112 ? 18.941 5.620 -4.644 1.00 63.78 112 LYS A O 1
ATOM 897 N N . MET A 1 113 ? 17.003 6.718 -4.844 1.00 55.75 113 MET A N 1
ATOM 898 C CA . MET A 1 113 ? 17.566 7.735 -5.730 1.00 55.75 113 MET A CA 1
ATOM 899 C C . MET A 1 113 ? 18.065 8.907 -4.876 1.00 55.75 113 MET A C 1
ATOM 901 O O . MET A 1 113 ? 17.288 9.662 -4.303 1.00 55.75 113 MET A O 1
ATOM 905 N N . ILE A 1 114 ? 19.393 9.026 -4.770 1.00 52.22 114 ILE A N 1
ATOM 906 C CA . ILE A 1 114 ? 20.129 10.015 -3.950 1.00 52.22 114 ILE A CA 1
ATOM 907 C C . ILE A 1 114 ? 19.950 11.458 -4.481 1.00 52.22 114 ILE A C 1
ATOM 909 O O . ILE A 1 114 ? 20.294 12.429 -3.808 1.00 52.22 114 ILE A O 1
ATOM 913 N N . SER A 1 115 ? 19.398 11.639 -5.683 1.00 55.84 115 SER A N 1
ATOM 914 C CA . SER A 1 115 ? 19.199 12.954 -6.298 1.00 55.84 115 SER A CA 1
ATOM 915 C C . SER A 1 115 ? 17.869 13.592 -5.880 1.00 55.84 115 SER A C 1
ATOM 917 O O . SER A 1 115 ? 16.799 13.060 -6.169 1.00 55.84 115 SER A O 1
ATOM 919 N N . GLY A 1 116 ? 17.941 14.777 -5.267 1.00 55.38 116 GLY A N 1
ATOM 920 C CA . GLY A 1 116 ? 16.823 15.509 -4.648 1.00 55.38 116 GLY A CA 1
ATOM 9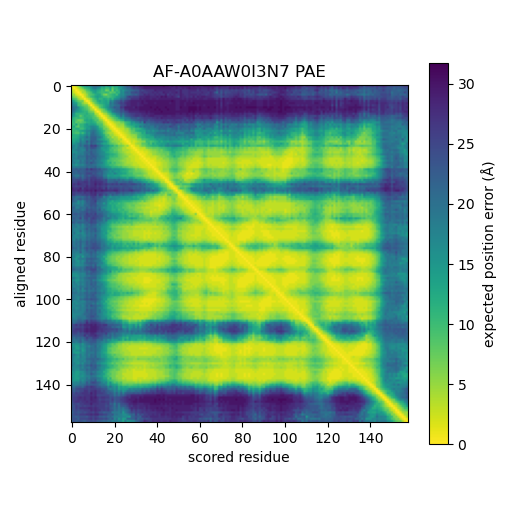21 C C . GLY A 1 116 ? 15.705 16.031 -5.565 1.00 55.38 116 GLY A C 1
ATOM 922 O O . GLY A 1 116 ? 14.946 16.898 -5.143 1.00 55.38 116 GLY A O 1
ATOM 923 N N . SER A 1 117 ? 15.587 15.541 -6.799 1.00 59.53 117 SER A N 1
ATOM 924 C CA . SER A 1 117 ? 14.473 15.837 -7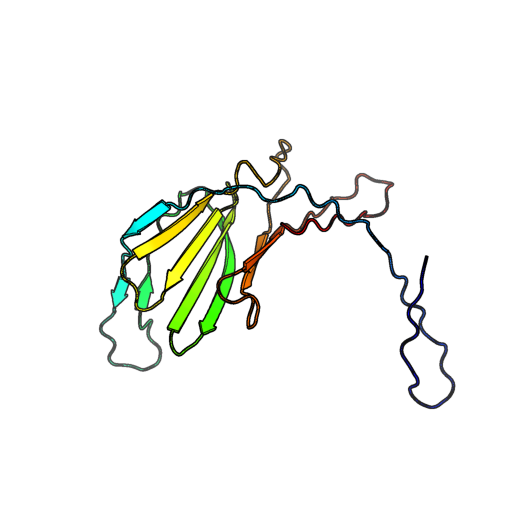.710 1.00 59.53 117 SER A CA 1
ATOM 925 C C . SER A 1 117 ? 13.471 14.686 -7.845 1.00 59.53 117 SER A C 1
ATOM 927 O O . SER A 1 117 ? 12.428 14.868 -8.473 1.00 59.53 117 SER A O 1
ATOM 929 N N . TRP A 1 118 ? 13.759 13.511 -7.278 1.00 62.69 118 TRP A N 1
ATOM 930 C CA . TRP A 1 118 ? 12.917 12.335 -7.461 1.00 62.69 118 TRP A CA 1
ATOM 931 C C . TRP A 1 118 ? 11.745 12.299 -6.471 1.00 62.69 118 TRP A C 1
ATOM 933 O O . TRP A 1 118 ? 11.927 12.448 -5.263 1.00 62.69 118 TRP A O 1
ATOM 943 N N . ARG A 1 119 ? 10.534 12.096 -7.000 1.00 66.62 119 ARG A N 1
ATOM 944 C CA . ARG A 1 119 ? 9.315 11.836 -6.228 1.00 66.62 119 ARG A CA 1
ATOM 945 C C . ARG A 1 119 ? 8.851 10.413 -6.552 1.00 66.62 119 ARG A C 1
ATOM 947 O O . ARG A 1 119 ? 8.358 10.219 -7.662 1.00 66.62 119 ARG A O 1
ATOM 954 N N . PRO A 1 120 ? 9.015 9.441 -5.638 1.00 72.00 120 PRO A N 1
ATOM 955 C CA . PRO A 1 120 ? 8.451 8.113 -5.827 1.00 72.00 120 PRO A CA 1
ATOM 956 C C . PRO A 1 120 ? 6.950 8.221 -6.049 1.00 72.00 120 PRO A C 1
ATOM 958 O O . PRO A 1 120 ? 6.251 8.829 -5.233 1.00 72.00 120 PRO A O 1
ATOM 961 N N . PHE A 1 121 ? 6.466 7.607 -7.121 1.00 82.38 121 PHE A N 1
ATOM 962 C CA . PHE A 1 121 ? 5.047 7.384 -7.329 1.00 82.38 121 PHE A CA 1
ATOM 963 C C . PHE A 1 121 ? 4.821 5.881 -7.427 1.00 82.38 121 PHE A C 1
ATOM 965 O O . PHE A 1 121 ? 5.242 5.248 -8.391 1.00 82.38 121 PHE A O 1
ATOM 972 N N . VAL A 1 122 ? 4.229 5.306 -6.381 1.00 89.00 122 VAL A N 1
ATOM 973 C CA . VAL A 1 122 ? 3.941 3.873 -6.311 1.00 89.00 122 VAL A CA 1
ATOM 974 C C . VAL A 1 122 ? 2.443 3.664 -6.409 1.00 89.00 122 VAL A C 1
ATOM 976 O O . VAL A 1 122 ? 1.678 4.286 -5.678 1.00 89.00 122 VAL A O 1
A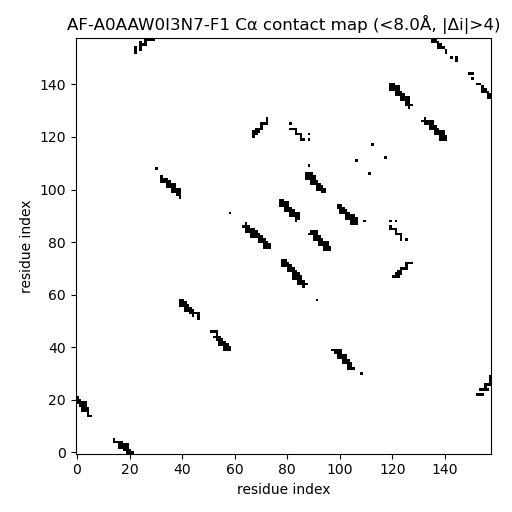TOM 979 N N . THR A 1 123 ? 2.048 2.765 -7.298 1.00 93.94 123 THR A N 1
ATOM 980 C CA . THR A 1 123 ? 0.665 2.310 -7.460 1.00 93.94 123 THR A CA 1
ATOM 981 C C . THR A 1 123 ? 0.510 0.908 -6.895 1.00 93.94 123 THR A C 1
ATOM 983 O O . THR A 1 123 ? 1.460 0.119 -6.917 1.00 93.94 123 THR A O 1
ATOM 986 N N . VAL A 1 124 ? -0.675 0.601 -6.370 1.00 96.44 124 VAL A N 1
ATOM 987 C CA . VAL A 1 124 ? -0.999 -0.691 -5.766 1.00 96.44 124 VAL A CA 1
ATOM 988 C C . VAL A 1 124 ? -2.199 -1.326 -6.457 1.00 96.44 124 VAL A C 1
ATOM 990 O O . VAL A 1 124 ? -3.265 -0.733 -6.589 1.00 96.44 124 VAL A O 1
ATOM 993 N N . ALA A 1 125 ? -2.039 -2.579 -6.874 1.00 96.81 125 ALA A N 1
ATOM 994 C CA . ALA A 1 125 ? -3.087 -3.352 -7.522 1.00 96.81 125 ALA A CA 1
ATOM 995 C C . ALA A 1 125 ? -3.288 -4.690 -6.794 1.00 96.81 125 ALA A C 1
ATOM 997 O O . ALA A 1 125 ? -2.472 -5.603 -6.957 1.00 96.81 125 ALA A O 1
ATOM 998 N N . PRO A 1 126 ? -4.354 -4.846 -5.988 1.00 95.94 126 PRO A N 1
ATOM 999 C CA . PRO A 1 126 ? -4.685 -6.135 -5.408 1.00 95.94 126 PRO A CA 1
ATOM 1000 C C . PRO A 1 126 ? -5.146 -7.113 -6.484 1.00 95.94 126 PRO A C 1
ATOM 1002 O O . PRO A 1 126 ? -5.914 -6.766 -7.385 1.00 95.94 126 PRO A O 1
ATOM 1005 N N . LEU A 1 127 ? -4.676 -8.351 -6.380 1.00 94.00 127 LEU A N 1
ATOM 1006 C CA . LEU A 1 127 ? -4.965 -9.396 -7.346 1.00 94.00 127 LEU A CA 1
ATOM 1007 C C . LEU A 1 127 ? -6.168 -10.229 -6.904 1.00 94.00 127 LEU A C 1
ATOM 1009 O O . LEU A 1 127 ? -6.317 -10.590 -5.740 1.00 94.00 127 LEU A O 1
ATOM 1013 N N . GLY A 1 128 ? -7.028 -10.547 -7.871 1.00 90.19 128 GLY A N 1
ATOM 1014 C CA . GLY A 1 128 ? -8.154 -11.450 -7.665 1.00 90.19 128 GLY A CA 1
ATOM 1015 C C . GLY A 1 128 ? -7.769 -12.921 -7.826 1.00 90.19 128 GLY A C 1
ATOM 1016 O O . GLY A 1 128 ? -6.607 -13.296 -7.978 1.00 90.19 128 GLY A O 1
ATOM 1017 N N . SER A 1 129 ? -8.784 -13.786 -7.859 1.00 87.62 129 SER A N 1
ATOM 1018 C CA . SER A 1 129 ? -8.601 -15.224 -8.096 1.00 87.62 129 SER A CA 1
ATOM 1019 C C . SER A 1 129 ? -7.829 -15.498 -9.398 1.00 87.62 129 SER A C 1
ATOM 1021 O O . SER A 1 129 ? -8.193 -14.928 -10.427 1.00 87.62 129 SER A O 1
ATOM 1023 N N . PRO A 1 130 ? -6.812 -16.382 -9.393 1.00 92.25 130 PRO A N 1
ATOM 1024 C CA . PRO A 1 130 ? -6.386 -17.283 -8.310 1.00 92.25 130 PRO A CA 1
ATOM 1025 C C . PRO A 1 130 ? -5.327 -16.709 -7.349 1.00 92.25 130 PRO A C 1
ATOM 1027 O O . PRO A 1 130 ? -4.967 -17.381 -6.388 1.00 92.25 130 PRO A O 1
ATOM 1030 N N . LEU A 1 131 ? -4.840 -15.490 -7.573 1.00 92.00 131 LEU A N 1
ATOM 1031 C CA . LEU A 1 131 ? -3.745 -14.851 -6.829 1.00 92.00 131 LEU A CA 1
ATOM 1032 C C . LEU A 1 131 ? -4.253 -14.054 -5.619 1.00 92.00 131 LEU A C 1
ATOM 1034 O O . LEU A 1 131 ? -3.732 -12.998 -5.277 1.00 92.00 131 LEU A O 1
ATOM 1038 N N . ARG A 1 132 ? -5.295 -14.576 -4.972 1.00 88.56 132 ARG A N 1
ATOM 1039 C CA . ARG A 1 132 ? -5.956 -13.926 -3.839 1.00 88.56 132 ARG A CA 1
ATOM 1040 C C . ARG A 1 132 ? -4.970 -13.655 -2.709 1.00 88.56 132 ARG A C 1
ATOM 1042 O O . ARG A 1 132 ? -4.121 -14.498 -2.414 1.00 88.56 132 ARG A O 1
ATOM 1049 N N . GLY A 1 133 ? -5.106 -12.493 -2.076 1.00 87.62 133 GLY A N 1
ATOM 1050 C CA . GLY A 1 133 ? -4.212 -12.038 -1.009 1.00 87.62 133 GLY A CA 1
ATOM 1051 C C . GLY A 1 133 ? -2.847 -11.534 -1.488 1.00 87.62 133 GLY A C 1
ATOM 1052 O O . GLY A 1 133 ? -2.015 -11.185 -0.656 1.00 87.62 133 GLY A O 1
ATOM 1053 N N . GLN A 1 134 ? -2.608 -11.480 -2.801 1.00 92.62 134 GLN A N 1
ATOM 1054 C CA . GLN A 1 134 ? -1.401 -10.893 -3.379 1.00 92.62 134 GLN A CA 1
ATOM 1055 C C . GLN A 1 134 ? -1.702 -9.500 -3.924 1.00 92.62 134 GLN A C 1
ATOM 1057 O O . GLN A 1 134 ? -2.822 -9.197 -4.341 1.00 92.62 134 GLN A O 1
ATOM 1062 N N . VAL A 1 135 ? -0.681 -8.654 -3.939 1.00 94.88 135 VAL A N 1
ATOM 1063 C CA . VAL A 1 135 ? -0.750 -7.303 -4.490 1.00 94.88 135 VAL A CA 1
ATOM 1064 C C . VAL A 1 135 ? 0.454 -7.062 -5.382 1.00 94.88 135 VAL A C 1
ATOM 1066 O O . VAL A 1 135 ? 1.538 -7.570 -5.109 1.00 94.88 135 VAL A O 1
ATOM 1069 N N . VAL A 1 136 ? 0.260 -6.271 -6.430 1.00 94.69 136 VAL A N 1
ATOM 1070 C CA . VAL A 1 136 ? 1.347 -5.745 -7.255 1.00 94.69 136 VAL A CA 1
ATOM 1071 C C . VAL A 1 136 ? 1.607 -4.312 -6.827 1.00 94.69 136 VAL A C 1
ATOM 1073 O O . VAL A 1 136 ? 0.675 -3.511 -6.747 1.00 94.69 136 VAL A O 1
ATOM 1076 N N . LEU A 1 137 ? 2.873 -4.002 -6.568 1.00 93.12 137 LEU A N 1
ATOM 1077 C CA . LEU A 1 137 ? 3.352 -2.639 -6.386 1.00 93.12 137 LEU A CA 1
ATOM 1078 C C . LEU A 1 137 ? 4.168 -2.247 -7.610 1.00 93.12 137 LEU A C 1
ATOM 1080 O O . LEU A 1 137 ? 5.084 -2.969 -8.000 1.00 93.12 137 LEU A O 1
ATOM 1084 N N . HIS A 1 138 ? 3.838 -1.105 -8.200 1.00 89.81 138 HIS A N 1
ATOM 1085 C CA . HIS A 1 138 ? 4.547 -0.578 -9.357 1.00 89.81 138 HIS A CA 1
ATOM 1086 C C . HIS A 1 138 ? 5.023 0.845 -9.080 1.00 89.81 138 HIS A C 1
ATOM 1088 O O . HIS A 1 138 ? 4.210 1.738 -8.839 1.00 89.81 138 HIS A O 1
ATOM 1094 N N . GLU A 1 139 ? 6.341 1.039 -9.121 1.00 86.25 139 GLU A N 1
ATOM 1095 C CA . GLU A 1 139 ? 6.992 2.345 -9.036 1.00 86.25 139 GLU A CA 1
ATOM 1096 C C . GLU A 1 139 ? 7.121 2.952 -10.436 1.00 86.25 139 GLU A C 1
ATOM 1098 O O . GLU A 1 139 ? 7.823 2.420 -11.295 1.00 86.25 139 GLU A O 1
ATOM 1103 N N . GLU A 1 140 ? 6.488 4.101 -10.657 1.00 79.00 140 GLU A N 1
ATOM 1104 C CA . GLU A 1 140 ? 6.698 4.884 -11.866 1.00 79.00 140 GLU A CA 1
ATOM 1105 C C . GLU A 1 140 ? 8.020 5.658 -11.771 1.00 79.00 140 GLU A C 1
ATOM 1107 O O . GLU A 1 140 ? 8.222 6.503 -10.892 1.00 79.00 140 GLU A O 1
ATOM 1112 N N . GLN A 1 141 ? 8.928 5.407 -12.716 1.00 71.12 141 GLN A N 1
ATOM 1113 C CA . GLN A 1 141 ? 10.163 6.173 -12.859 1.00 71.12 141 GLN A CA 1
ATOM 1114 C C . GLN A 1 141 ? 10.050 7.175 -14.008 1.00 71.12 141 GLN A C 1
ATOM 1116 O O . GLN A 1 141 ? 10.304 6.857 -15.170 1.00 71.12 141 GLN A O 1
ATOM 1121 N N . VAL A 1 142 ? 9.731 8.428 -13.681 1.00 60.59 142 VAL A N 1
ATOM 1122 C CA . VAL A 1 142 ? 9.798 9.526 -14.652 1.00 60.59 142 VAL A CA 1
ATOM 1123 C C . VAL A 1 142 ? 11.243 10.018 -14.741 1.00 60.59 142 VAL A C 1
ATOM 1125 O O . VAL A 1 142 ? 11.723 10.738 -13.865 1.00 60.59 142 VAL A O 1
ATOM 1128 N N . ARG A 1 143 ? 11.962 9.655 -15.809 1.00 52.12 143 ARG A N 1
ATOM 1129 C CA . ARG A 1 143 ? 13.219 10.339 -16.151 1.00 52.12 143 ARG A CA 1
ATOM 1130 C C . ARG A 1 143 ? 12.874 11.699 -16.748 1.00 52.12 143 ARG A C 1
ATOM 1132 O O . ARG A 1 143 ? 12.286 11.769 -17.825 1.00 52.12 143 ARG A O 1
ATOM 1139 N N . THR A 1 144 ? 13.262 12.786 -16.085 1.00 44.62 144 THR A N 1
ATOM 1140 C CA . THR A 1 144 ? 13.365 14.079 -16.770 1.00 44.62 144 THR A CA 1
ATOM 1141 C C . THR A 1 144 ? 14.449 13.950 -17.839 1.00 44.62 144 THR A C 1
ATOM 1143 O O . THR A 1 144 ? 15.565 13.556 -17.494 1.00 44.62 144 THR A O 1
ATOM 1146 N N . PRO A 1 145 ? 14.159 14.223 -19.122 1.00 43.44 145 PRO A N 1
ATOM 1147 C CA . PRO A 1 145 ? 15.174 14.148 -20.154 1.00 43.44 145 PRO A CA 1
ATOM 1148 C C . PRO A 1 145 ? 16.182 15.271 -19.918 1.00 43.44 145 PRO A C 1
ATOM 1150 O O . PRO A 1 145 ? 15.889 16.441 -20.166 1.00 43.44 145 PRO A O 1
ATOM 1153 N N . ASP A 1 146 ? 17.386 14.915 -19.474 1.00 42.97 146 ASP A N 1
ATOM 1154 C CA . ASP A 1 146 ? 18.544 15.728 -19.806 1.00 42.97 146 ASP A CA 1
ATOM 1155 C C . ASP A 1 146 ? 18.590 15.807 -21.334 1.00 42.97 146 ASP A C 1
ATOM 1157 O O . ASP A 1 146 ? 18.480 14.801 -22.041 1.00 42.97 146 ASP A O 1
ATOM 1161 N N . THR A 1 147 ? 18.631 17.036 -21.840 1.00 41.62 147 THR A N 1
ATOM 1162 C CA . THR A 1 147 ? 18.642 17.384 -23.262 1.00 41.62 147 THR A CA 1
ATOM 1163 C C . THR A 1 147 ? 19.462 16.363 -24.066 1.00 41.62 147 THR A C 1
ATOM 1165 O O . THR A 1 147 ? 20.670 16.261 -23.874 1.00 41.62 147 THR A O 1
ATOM 1168 N N . HIS A 1 14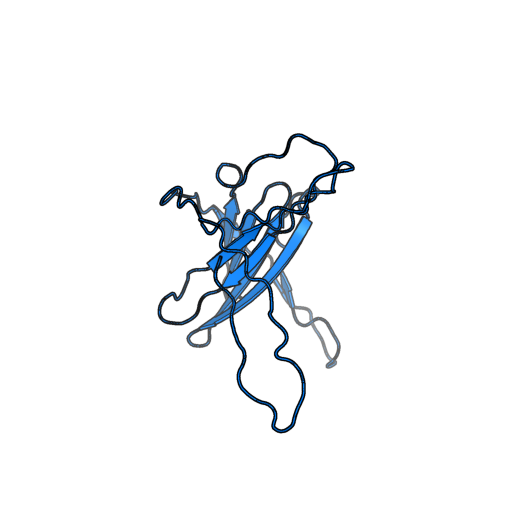8 ? 18.792 15.634 -24.969 1.00 40.75 148 HIS A N 1
ATOM 1169 C CA . HIS A 1 148 ? 19.321 14.579 -25.855 1.00 40.75 148 HIS A CA 1
ATOM 1170 C C . HIS A 1 148 ? 19.368 13.127 -25.339 1.00 40.75 148 HIS A C 1
ATOM 1172 O O . HIS A 1 148 ? 20.353 12.437 -25.587 1.00 40.75 148 HIS A O 1
ATOM 1178 N N . GLN A 1 149 ? 18.281 12.581 -24.785 1.00 37.16 149 GLN A N 1
ATOM 1179 C CA . GLN A 1 149 ? 18.033 11.133 -24.903 1.00 37.16 149 GLN A CA 1
ATOM 1180 C C . GLN A 1 149 ? 16.550 10.763 -24.764 1.00 37.16 149 GLN A C 1
ATOM 1182 O O . GLN A 1 149 ? 15.806 11.353 -23.987 1.00 37.16 149 GLN A O 1
ATOM 1187 N N . VAL A 1 150 ? 16.125 9.810 -25.595 1.00 36.84 150 VAL A N 1
ATOM 1188 C CA . VAL A 1 150 ? 14.756 9.274 -25.693 1.00 36.84 150 VAL A CA 1
ATOM 1189 C C . VAL A 1 150 ? 14.403 8.528 -24.391 1.00 36.84 150 VAL A C 1
ATOM 1191 O O . VAL A 1 150 ? 15.278 7.840 -23.859 1.00 36.84 150 VAL A O 1
ATOM 1194 N N . PRO A 1 151 ? 13.169 8.649 -23.858 1.00 39.16 151 PRO A N 1
ATOM 1195 C CA . PRO A 1 151 ? 12.759 7.967 -22.631 1.00 39.16 151 PRO A CA 1
ATOM 1196 C C . PRO A 1 151 ? 12.865 6.445 -22.782 1.00 39.16 151 PRO A C 1
ATOM 1198 O O . PRO A 1 151 ? 12.402 5.879 -23.766 1.00 39.16 151 PRO A O 1
ATOM 1201 N N . MET A 1 152 ? 13.484 5.803 -21.794 1.00 36.53 152 MET A N 1
ATOM 1202 C CA . MET A 1 152 ? 13.617 4.353 -21.669 1.00 36.53 152 MET A CA 1
ATOM 1203 C C . MET A 1 152 ? 12.799 3.943 -20.445 1.00 36.53 152 MET A C 1
ATOM 1205 O O . MET A 1 152 ? 13.114 4.358 -19.328 1.00 36.53 152 MET A O 1
ATOM 1209 N N . TRP A 1 153 ? 11.735 3.183 -20.689 1.00 37.47 153 TRP A N 1
ATOM 1210 C CA . TRP A 1 153 ? 10.815 2.664 -19.681 1.00 37.47 153 TRP A CA 1
ATOM 1211 C C . TRP A 1 153 ? 11.428 1.431 -19.014 1.00 37.47 153 TRP A C 1
ATOM 1213 O O . TRP A 1 153 ? 11.810 0.483 -19.700 1.00 37.47 153 TRP A O 1
ATOM 1223 N N . GLU A 1 154 ? 11.533 1.438 -17.688 1.00 37.22 154 GLU A N 1
ATOM 1224 C CA . GLU A 1 154 ? 11.983 0.281 -16.916 1.00 37.22 154 GLU A CA 1
ATOM 1225 C C . GLU A 1 154 ? 10.855 -0.141 -15.969 1.00 37.22 154 GLU A C 1
ATOM 1227 O O . GLU A 1 154 ? 10.745 0.357 -14.854 1.00 37.22 154 GLU A O 1
ATOM 1232 N N . GLU A 1 155 ? 9.983 -1.034 -16.442 1.00 35.41 155 GLU A N 1
ATOM 1233 C CA . GLU A 1 155 ? 9.015 -1.725 -15.586 1.00 35.41 155 GLU A CA 1
ATOM 1234 C C . GLU A 1 155 ? 9.751 -2.805 -14.789 1.00 35.41 155 GLU A C 1
ATOM 1236 O O . GLU A 1 155 ? 10.387 -3.701 -15.354 1.00 35.41 155 GLU A O 1
ATOM 1241 N N . ARG A 1 156 ? 9.668 -2.727 -13.461 1.00 36.88 156 ARG A N 1
ATOM 1242 C CA . ARG A 1 156 ? 10.142 -3.771 -12.551 1.00 36.88 156 ARG A CA 1
ATOM 1243 C C . ARG A 1 156 ? 8.944 -4.294 -11.772 1.00 36.88 156 ARG A C 1
ATOM 1245 O O . ARG A 1 156 ? 8.335 -3.553 -11.010 1.00 36.88 156 ARG A O 1
ATOM 1252 N N . VAL A 1 157 ? 8.611 -5.561 -11.995 1.00 30.59 157 VAL A N 1
ATOM 1253 C CA . VAL A 1 157 ? 7.576 -6.283 -11.246 1.00 30.59 157 VAL A CA 1
ATOM 1254 C C . VAL A 1 157 ? 8.282 -7.077 -10.150 1.00 30.59 157 VAL A C 1
ATOM 1256 O O . VAL A 1 157 ? 9.218 -7.822 -10.450 1.00 30.59 157 VAL A O 1
ATOM 1259 N N . LEU A 1 158 ? 7.872 -6.869 -8.900 1.00 37.06 158 LEU A N 1
ATOM 1260 C CA . LEU A 1 158 ? 8.297 -7.661 -7.741 1.00 37.06 158 LEU A CA 1
ATOM 1261 C C . LEU A 1 158 ? 7.353 -8.844 -7.529 1.00 37.06 158 LEU A C 1
ATOM 1263 O O . LEU A 1 158 ? 6.133 -8.653 -7.737 1.00 37.06 158 LEU A O 1
#

Radius of gyration: 20.87 Å; Cα contacts (8 Å, |Δi|>4): 252; chains: 1; bounding box: 48×35×63 Å

Foldseek 3Di:
DDWDFDDDDDDDDDTPTDDDDDDDADDPDDDDWDKDKDFKDKDADDDPDDPDDGIDIDDPDDPQKDWQEWDWDADPNWIKIWTFIPPPTKIKIDTPPDGMIMITTCPVPDDDDPDPPDDWHKYKAADDPPNHPDIWIWTDDDDDDPPDDDDDDHTHTD

Sequence (158 aa):
MGYWITGQAGNGMAKILCPVETSHIDVKGPVLANIEEYPIERHEARFLNFTEEYTSWRFPLDEVNLICDIAVSHENGEHTLYVAACNPISLYFMNLTGKSGFLVDFFDIFPKMISGSWRPFVTVAPLGSPLRGQVVLHEEQVRTPDTHQVPMWEERVL

Nearest PDB structures (foldseek):
  7peq-assembly1_AJ  TM=4.058E-01  e=1.565E+00  Homo sapiens
  1pk0-assembly3_A  TM=5.705E-01  e=4.834E+00  Bacillus anthracis
  1k90-assembly1_B  TM=3.898E-01  e=5.993E+00  Bacillus anthracis